Protein AF-A0A915Q0T0-F1 (afdb_monomer)

Organism: NCBI:txid48799

Nearest PDB structures (foldseek):
  3g2b-assembly1_A-2  TM=3.312E-01  e=8.475E+00  Xanthomonas campestris pv. campestris

Sequence (72 aa):
MFSQFGTEMSNFVTWKNRKCLFERDTRTLHQLLLSKTLTEKELIKLSYNCEVAEQTAEKELYRRLKDDNDAQ

Secondary structure (DSSP, 8-state):
-HHHHHHHHHHHHHHHTPPP-S---HHHHHHHHHSPPPPHHHHHHHHHHHS---SHHHHHHHHHHHHTTTT-

Solvent-accessible surface area (backbone atoms only — not comparable to full-atom values): 4557 Å² total; per-residue (Å²): 112,70,64,59,53,51,50,53,52,51,52,50,53,56,61,72,69,53,80,76,90,68,81,85,57,66,67,63,49,50,54,61,75,68,51,84,83,73,51,72,69,55,48,59,58,53,46,48,77,79,48,74,64,84,49,70,69,49,48,51,50,50,50,56,65,54,58,66,58,79,78,111

Mean predicted aligned error: 8.03 Å

Foldseek 3Di:
DVVVVVVVVVVVVVVVPDDDPDDDDPVVVVCVVPDDDDDPLRVLLVVCVVPPDPDPVSVVSNVVSVVVVVVD

Structure (mmCIF, N/CA/C/O backbone):
data_AF-A0A915Q0T0-F1
#
_entry.id   AF-A0A915Q0T0-F1
#
loop_
_atom_site.group_PDB
_atom_site.id
_atom_site.type_symbol
_atom_site.label_atom_id
_atom_site.label_alt_id
_atom_site.label_comp_id
_atom_site.label_asym_id
_atom_site.label_entity_id
_atom_site.label_seq_id
_atom_site.pdbx_PDB_ins_code
_atom_site.Cartn_x
_atom_site.Cartn_y
_atom_site.Cartn_z
_atom_site.occupancy
_atom_site.B_iso_or_equiv
_atom_site.auth_seq_id
_atom_site.auth_comp_id
_atom_site.auth_asym_id
_atom_site.auth_atom_id
_atom_site.pdbx_PDB_model_num
ATOM 1 N N . MET A 1 1 ? 7.210 22.090 24.840 1.00 60.97 1 MET A N 1
ATOM 2 C CA . MET A 1 1 ? 7.642 20.822 24.210 1.00 60.97 1 MET A CA 1
ATOM 3 C C . MET A 1 1 ? 6.842 19.634 24.750 1.00 60.97 1 MET A C 1
ATOM 5 O O . MET A 1 1 ? 6.141 19.013 23.968 1.00 60.97 1 MET A O 1
ATOM 9 N N . PHE A 1 2 ? 6.819 19.382 26.067 1.00 77.88 2 PHE A N 1
ATOM 10 C CA . PHE A 1 2 ? 5.999 18.301 26.656 1.00 77.88 2 PHE A CA 1
ATOM 11 C C . PHE A 1 2 ? 4.479 18.475 26.493 1.00 77.88 2 PHE A C 1
ATOM 13 O O . PHE A 1 2 ? 3.771 17.488 26.327 1.00 77.88 2 PHE A O 1
ATOM 20 N N . SER A 1 3 ? 3.973 19.713 26.486 1.00 87.81 3 SER A N 1
ATOM 21 C CA . SER A 1 3 ? 2.543 19.991 26.291 1.00 87.81 3 SER A CA 1
ATOM 22 C C . SER A 1 3 ? 2.039 19.597 24.901 1.00 87.81 3 SER A C 1
ATOM 24 O O . SER A 1 3 ? 0.989 18.981 24.795 1.00 87.81 3 SER A O 1
ATOM 26 N N . GLN A 1 4 ? 2.802 19.889 23.844 1.00 92.19 4 GLN A N 1
ATOM 27 C CA . GLN A 1 4 ? 2.453 19.514 22.468 1.00 92.19 4 GLN A CA 1
ATOM 28 C C . GLN A 1 4 ? 2.429 17.995 22.297 1.00 92.19 4 GLN A C 1
ATOM 30 O O . GLN A 1 4 ? 1.464 17.451 21.778 1.00 92.19 4 GLN A O 1
ATOM 35 N N . PHE A 1 5 ? 3.447 17.303 22.815 1.00 94.50 5 PHE A N 1
ATOM 36 C CA . PHE A 1 5 ? 3.468 15.842 22.818 1.00 94.50 5 PHE A CA 1
ATOM 37 C C . PHE A 1 5 ? 2.276 15.251 23.587 1.00 94.50 5 PHE A C 1
ATOM 39 O O . PHE A 1 5 ? 1.635 14.319 23.109 1.00 94.50 5 PHE A O 1
ATOM 46 N N . GLY A 1 6 ? 1.941 15.820 24.750 1.00 95.31 6 GLY A N 1
ATOM 47 C CA . GLY A 1 6 ? 0.769 15.417 25.527 1.00 95.31 6 GLY A CA 1
ATOM 48 C C . GLY A 1 6 ? -0.540 15.573 24.748 1.00 95.31 6 GLY A C 1
ATOM 49 O O . GLY A 1 6 ? -1.371 14.665 24.768 1.00 95.31 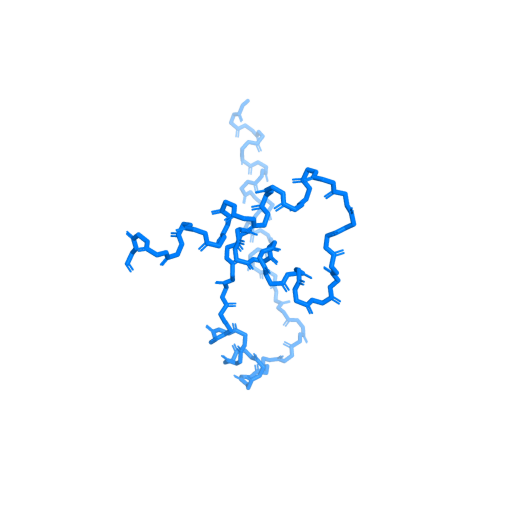6 GLY A O 1
ATOM 50 N N . THR A 1 7 ? -0.694 16.675 24.011 1.00 95.38 7 THR A N 1
ATOM 51 C CA . THR A 1 7 ? -1.847 16.904 23.130 1.00 95.38 7 THR A CA 1
ATOM 52 C C . THR A 1 7 ? -1.923 15.859 22.020 1.00 95.38 7 THR A C 1
ATOM 54 O O . THR A 1 7 ? -2.970 15.237 21.850 1.00 95.38 7 THR A O 1
ATOM 57 N N . GLU A 1 8 ? -0.823 15.592 21.311 1.00 96.44 8 GLU A N 1
ATOM 58 C CA . GLU A 1 8 ? -0.824 14.597 20.230 1.00 96.44 8 GLU A CA 1
ATOM 59 C C . GLU A 1 8 ? -1.083 13.177 20.740 1.00 96.44 8 GLU A C 1
ATOM 61 O O . GLU A 1 8 ? -1.829 12.411 20.127 1.00 96.44 8 GLU A O 1
ATOM 66 N N . MET A 1 9 ? -0.547 12.832 21.912 1.00 96.00 9 MET A N 1
ATOM 67 C CA . MET A 1 9 ? -0.809 11.539 22.535 1.00 96.00 9 MET A CA 1
ATOM 68 C C . MET A 1 9 ? -2.279 11.403 22.955 1.00 96.00 9 MET A C 1
ATOM 70 O O . MET A 1 9 ? -2.889 10.350 22.759 1.00 96.00 9 MET A O 1
ATOM 74 N N . SER A 1 10 ? -2.878 12.473 23.486 1.00 95.44 10 SER A N 1
ATOM 75 C CA . SER A 1 10 ? -4.305 12.509 23.824 1.00 95.44 10 SER A CA 1
ATOM 76 C C . SER A 1 10 ? -5.189 12.357 22.580 1.00 95.44 10 SER A C 1
ATOM 78 O O . SER A 1 10 ? -6.133 11.558 22.580 1.00 95.44 10 SER A O 1
ATOM 80 N N . ASN A 1 11 ? -4.833 13.038 21.487 1.00 96.31 11 ASN A N 1
ATOM 81 C CA . ASN A 1 11 ? -5.499 12.898 20.194 1.00 96.31 11 ASN A CA 1
ATOM 82 C C . ASN A 1 11 ? -5.417 11.453 19.690 1.00 96.31 11 ASN A C 1
ATOM 84 O O . ASN A 1 11 ? -6.440 10.857 19.349 1.00 96.31 11 ASN A O 1
ATOM 88 N N . PHE A 1 12 ? -4.226 10.852 19.706 1.00 96.38 12 PHE A N 1
ATOM 89 C CA . PHE A 1 12 ? -4.027 9.466 19.287 1.00 96.38 12 PHE A CA 1
ATOM 90 C C . PHE A 1 12 ? -4.893 8.485 20.090 1.00 96.38 12 PHE A C 1
ATOM 92 O O . PHE A 1 12 ? -5.578 7.644 19.506 1.00 96.38 12 PHE A O 1
ATOM 99 N N . VAL A 1 13 ? -4.917 8.610 21.422 1.00 96.62 13 VAL A N 1
ATOM 100 C CA . VAL A 1 13 ? -5.739 7.753 22.296 1.00 96.62 13 VAL A CA 1
ATOM 101 C C . VAL A 1 13 ? -7.228 7.918 21.991 1.00 96.62 13 VAL A C 1
ATOM 103 O O . VAL A 1 13 ? -7.956 6.925 21.923 1.00 96.62 13 VAL A O 1
ATOM 106 N N . THR A 1 14 ? -7.673 9.152 21.756 1.00 96.38 14 THR A N 1
ATOM 107 C CA . THR A 1 14 ? -9.063 9.452 21.391 1.00 96.38 14 THR A CA 1
ATOM 108 C C . THR A 1 14 ? -9.464 8.732 20.103 1.00 96.38 14 THR A C 1
ATOM 110 O O . THR A 1 14 ? -10.500 8.067 20.061 1.00 96.38 14 THR A O 1
ATOM 113 N N . TRP A 1 15 ? -8.622 8.790 19.068 1.00 96.00 15 TRP A N 1
ATOM 114 C CA . TRP A 1 15 ? -8.884 8.124 17.789 1.00 96.00 15 TRP A CA 1
ATOM 115 C C . TRP A 1 15 ? -8.789 6.603 17.870 1.00 96.00 15 TRP A C 1
ATOM 117 O O . TRP A 1 15 ? -9.633 5.910 17.305 1.00 96.00 15 TRP A O 1
ATOM 127 N N . LYS A 1 16 ? -7.818 6.075 18.621 1.00 95.00 16 LYS A N 1
ATOM 128 C CA . LYS A 1 16 ? -7.645 4.633 18.836 1.00 95.00 16 LYS A CA 1
ATOM 129 C C . LYS A 1 16 ? -8.867 3.989 19.494 1.00 95.00 16 LYS A C 1
ATOM 131 O O . LYS A 1 16 ? -9.218 2.862 19.157 1.00 95.00 16 LYS A O 1
ATOM 136 N N . ASN A 1 17 ? -9.504 4.692 20.429 1.00 95.31 17 ASN A N 1
ATOM 137 C CA . ASN A 1 17 ? -10.650 4.177 21.183 1.00 95.31 17 ASN A CA 1
ATOM 138 C C . ASN A 1 17 ? -11.996 4.406 20.482 1.00 95.31 17 ASN A C 1
ATOM 140 O O . ASN A 1 17 ? -13.041 3.996 20.995 1.00 95.31 17 ASN A O 1
ATOM 144 N N . ARG A 1 18 ? -12.004 5.064 19.319 1.00 95.62 18 ARG A N 1
ATOM 145 C CA . ARG A 1 18 ? -13.235 5.316 18.577 1.00 95.62 18 ARG A CA 1
ATOM 146 C C . ARG A 1 18 ? -13.797 3.997 18.041 1.0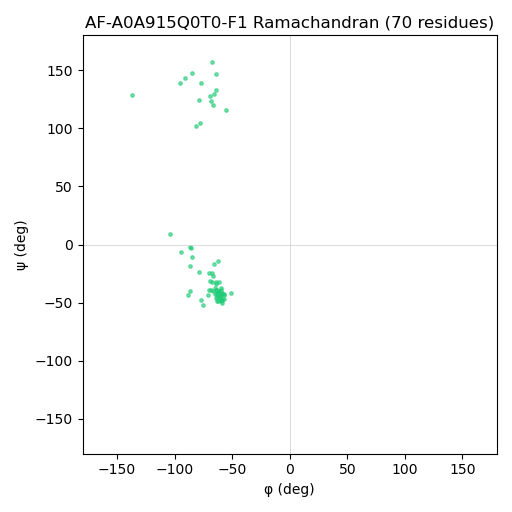0 95.62 18 ARG A C 1
ATOM 148 O O . ARG A 1 18 ? -13.133 3.273 17.304 1.00 95.62 18 ARG A O 1
ATOM 155 N N . LYS A 1 19 ? -15.050 3.691 18.385 1.00 94.81 19 LYS A N 1
ATOM 156 C CA . LYS A 1 19 ? -15.744 2.496 17.888 1.00 94.81 19 LYS A CA 1
ATOM 157 C C . LYS A 1 19 ? -15.957 2.598 16.373 1.00 94.81 19 LYS A C 1
ATOM 159 O O . LYS A 1 19 ? -16.504 3.591 15.891 1.00 94.81 19 LYS A O 1
ATOM 164 N N . CYS A 1 20 ? -15.569 1.557 15.637 1.00 90.38 20 CYS A N 1
ATOM 165 C CA . CYS A 1 20 ? -15.917 1.422 14.226 1.00 90.38 20 CYS A CA 1
ATOM 166 C C . CYS A 1 20 ? -17.423 1.147 14.095 1.00 90.38 20 CYS A C 1
ATOM 168 O O . CYS A 1 20 ? -17.944 0.246 14.753 1.00 90.38 20 CYS A O 1
ATOM 170 N N . LEU A 1 21 ? -18.119 1.937 13.274 1.00 95.50 21 LEU A N 1
ATOM 171 C CA . LEU A 1 21 ? -19.555 1.769 13.013 1.00 95.50 21 LEU A CA 1
ATOM 172 C C . LEU A 1 21 ? -19.842 0.742 11.910 1.00 95.50 21 LEU A C 1
ATOM 174 O O . LEU A 1 21 ? -20.992 0.361 11.721 1.00 95.50 21 LEU A O 1
ATOM 178 N N . PHE A 1 22 ? -18.810 0.309 11.189 1.00 93.12 22 PHE A N 1
ATOM 179 C CA . PHE A 1 22 ? -18.923 -0.671 10.120 1.00 93.12 22 PHE A CA 1
ATOM 180 C C . PHE A 1 22 ? -18.727 -2.081 10.664 1.00 93.12 22 PHE A C 1
ATOM 182 O O . PHE A 1 22 ? -17.892 -2.316 11.544 1.00 93.12 22 PHE A O 1
ATOM 189 N N . GLU A 1 23 ? -19.483 -3.025 10.114 1.00 94.38 23 GLU A N 1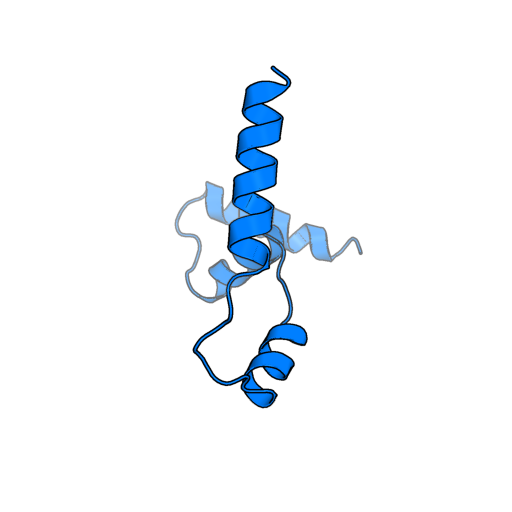
ATOM 190 C CA . GLU A 1 23 ? -19.293 -4.437 10.412 1.00 94.38 23 GLU A CA 1
ATOM 191 C C . GLU A 1 23 ? -17.926 -4.921 9.923 1.00 94.38 23 GLU A C 1
ATOM 193 O O . GLU A 1 23 ? -17.386 -4.464 8.913 1.00 94.38 23 GLU A O 1
ATOM 198 N N . ARG A 1 24 ? -17.350 -5.872 10.660 1.00 92.69 24 ARG A N 1
ATOM 199 C CA . ARG A 1 24 ? -16.066 -6.465 10.299 1.00 92.69 24 ARG A CA 1
ATOM 200 C C . ARG A 1 24 ? -16.277 -7.546 9.242 1.00 92.69 24 ARG A C 1
ATOM 202 O O . ARG A 1 24 ? -16.608 -8.678 9.584 1.00 92.69 24 ARG A O 1
ATOM 209 N N . ASP A 1 25 ? -15.996 -7.227 7.983 1.00 95.38 25 ASP A N 1
ATOM 210 C CA . ASP A 1 25 ? -15.941 -8.231 6.918 1.00 95.38 25 ASP A CA 1
ATOM 211 C C . ASP A 1 25 ? -14.620 -9.012 6.972 1.00 95.38 25 ASP A C 1
ATOM 213 O O . ASP A 1 25 ? -13.548 -8.532 6.596 1.00 95.38 25 ASP A O 1
ATOM 217 N N . THR A 1 26 ? -14.698 -10.247 7.459 1.00 95.50 26 THR A N 1
ATOM 218 C CA . THR A 1 26 ? -13.544 -11.135 7.621 1.00 95.50 26 THR A CA 1
ATOM 219 C C . THR A 1 26 ? -12.973 -11.632 6.297 1.00 95.50 26 THR A C 1
ATOM 221 O O . THR A 1 26 ? -11.786 -11.962 6.260 1.00 95.50 26 THR A O 1
ATOM 224 N N . ARG A 1 27 ? -13.770 -11.675 5.219 1.00 95.69 27 ARG A N 1
ATOM 225 C CA . ARG A 1 27 ? -13.310 -12.120 3.894 1.00 95.69 27 ARG A CA 1
ATOM 226 C C . ARG A 1 27 ? -12.456 -11.045 3.246 1.00 95.69 27 ARG A C 1
ATOM 228 O O . ARG A 1 27 ? -11.308 -11.310 2.895 1.00 95.69 27 ARG A O 1
ATOM 235 N N . THR A 1 28 ? -12.982 -9.823 3.188 1.00 94.56 28 THR A N 1
ATOM 236 C CA . THR A 1 28 ? -12.239 -8.661 2.688 1.00 94.56 28 THR A CA 1
ATOM 237 C C . THR A 1 28 ? -10.977 -8.430 3.518 1.00 94.56 28 THR A C 1
ATOM 239 O O . THR A 1 28 ? -9.901 -8.236 2.958 1.00 94.56 28 THR A O 1
ATOM 242 N N . LEU A 1 29 ? -11.060 -8.540 4.851 1.00 94.75 29 LEU A N 1
ATOM 243 C CA . LEU A 1 29 ? -9.884 -8.394 5.711 1.00 94.75 29 LEU A CA 1
ATOM 244 C C . LEU A 1 29 ? -8.805 -9.446 5.416 1.00 94.75 29 LEU A C 1
ATOM 246 O O . LEU A 1 29 ? -7.635 -9.090 5.322 1.00 94.75 29 LEU A O 1
ATOM 250 N N . HIS A 1 30 ? -9.174 -10.720 5.253 1.00 96.38 30 HIS A N 1
ATOM 251 C CA . HIS A 1 30 ? -8.209 -11.763 4.892 1.00 96.38 30 HIS A CA 1
ATOM 252 C C . HIS A 1 30 ? -7.536 -11.480 3.553 1.00 96.38 30 HIS A C 1
ATOM 254 O O . HIS A 1 30 ? -6.318 -11.598 3.451 1.00 96.38 30 HIS A O 1
ATOM 260 N N . GLN A 1 31 ? -8.306 -11.075 2.542 1.00 95.75 31 GLN A N 1
ATOM 261 C CA . GLN A 1 31 ? -7.751 -10.739 1.235 1.00 95.75 31 GLN A CA 1
ATOM 262 C C . GLN A 1 31 ? -6.745 -9.584 1.334 1.00 95.75 31 GLN A C 1
ATOM 264 O O . GLN A 1 31 ? -5.655 -9.670 0.771 1.00 95.75 31 GLN A O 1
AT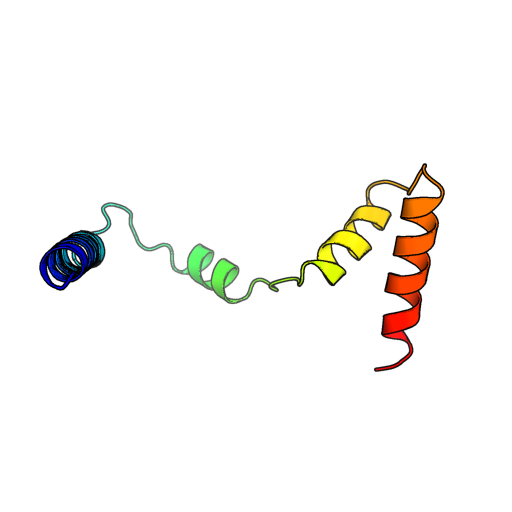OM 269 N N . LEU A 1 32 ? -7.077 -8.531 2.085 1.00 94.81 32 LEU A N 1
ATOM 270 C CA . LEU A 1 32 ? -6.180 -7.393 2.297 1.00 94.81 32 LEU A CA 1
ATOM 271 C C . LEU A 1 32 ? -4.902 -7.804 3.042 1.00 94.81 32 LEU A C 1
ATOM 273 O O . LEU A 1 32 ? -3.816 -7.397 2.647 1.00 94.81 32 LEU A O 1
ATOM 277 N N . LEU A 1 33 ? -5.011 -8.650 4.072 1.00 94.06 33 LEU A N 1
ATOM 278 C CA . LEU A 1 33 ? -3.859 -9.135 4.844 1.00 94.06 33 LEU A CA 1
ATOM 279 C C . LEU A 1 33 ? -2.919 -10.046 4.041 1.00 94.06 33 LEU A C 1
ATOM 281 O O . LEU A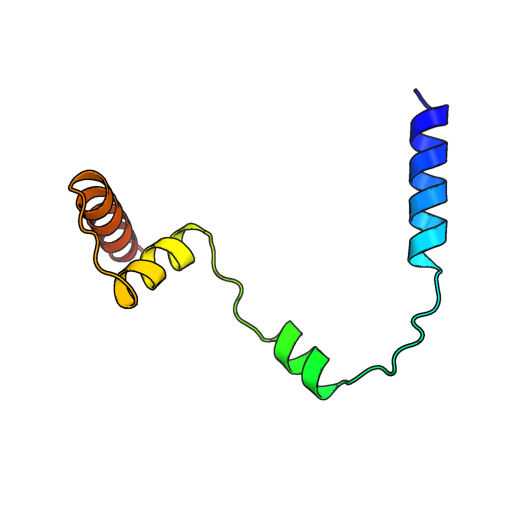 1 33 ? -1.737 -10.123 4.360 1.00 94.06 33 LEU A O 1
ATOM 285 N N . LEU A 1 34 ? -3.435 -10.739 3.024 1.00 95.00 34 LEU A N 1
ATOM 286 C CA . LEU A 1 34 ? -2.656 -11.624 2.150 1.00 95.00 34 LEU A CA 1
ATOM 287 C C . LEU A 1 34 ? -2.167 -10.936 0.870 1.00 95.00 34 LEU A C 1
ATOM 289 O O . LEU A 1 34 ? -1.425 -11.536 0.092 1.00 95.00 34 LEU A O 1
ATOM 293 N N . SER A 1 35 ? -2.591 -9.696 0.622 1.00 93.69 35 SER A N 1
ATOM 294 C CA . SER A 1 35 ? -2.190 -8.946 -0.565 1.00 93.69 35 SER A CA 1
ATOM 295 C C . SER A 1 35 ? -0.685 -8.679 -0.549 1.00 93.69 35 SER A C 1
ATOM 297 O O . SER A 1 35 ? -0.130 -8.243 0.460 1.00 93.69 35 SER A O 1
ATOM 299 N N . LYS A 1 36 ? -0.009 -8.924 -1.679 1.00 92.56 36 LYS A N 1
ATOM 300 C CA . LYS A 1 36 ? 1.421 -8.630 -1.812 1.00 92.56 36 LYS A CA 1
ATOM 301 C C . LYS A 1 36 ? 1.629 -7.115 -1.764 1.00 92.56 36 LYS A C 1
ATOM 303 O O . LYS A 1 36 ? 1.149 -6.398 -2.639 1.00 92.56 36 LYS A O 1
ATOM 308 N N . THR A 1 37 ? 2.403 -6.646 -0.793 1.00 92.12 37 THR A N 1
ATOM 309 C CA . THR A 1 37 ? 2.929 -5.279 -0.806 1.00 92.12 37 THR A CA 1
ATOM 310 C C . THR A 1 37 ? 4.115 -5.224 -1.755 1.00 92.12 37 THR A C 1
ATOM 312 O O . THR A 1 37 ? 5.064 -5.994 -1.614 1.00 92.12 37 THR A O 1
ATOM 315 N N . LEU A 1 38 ? 4.045 -4.328 -2.733 1.00 92.50 38 LEU A N 1
ATOM 316 C CA . LEU A 1 38 ? 5.120 -4.092 -3.685 1.00 92.50 38 LEU A CA 1
ATOM 317 C C . LEU A 1 38 ? 5.965 -2.916 -3.209 1.00 92.50 38 LEU A C 1
ATOM 319 O O . LEU A 1 38 ? 5.444 -1.909 -2.731 1.00 92.50 38 LEU A O 1
ATOM 323 N N . THR A 1 39 ? 7.274 -3.047 -3.354 1.00 92.62 39 THR A N 1
ATOM 324 C CA . THR A 1 39 ? 8.201 -1.930 -3.190 1.00 92.62 39 THR A CA 1
ATOM 325 C C . THR A 1 39 ? 8.003 -0.912 -4.312 1.00 92.62 39 THR A C 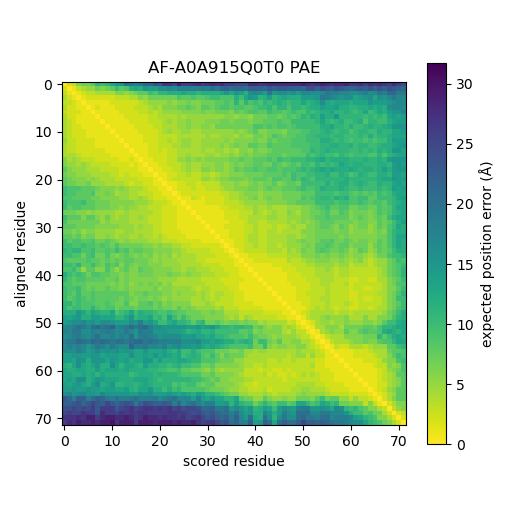1
ATOM 327 O O . THR A 1 39 ? 7.536 -1.246 -5.402 1.00 92.62 39 THR A O 1
ATOM 330 N N . GLU A 1 40 ? 8.410 0.334 -4.075 1.00 90.75 40 GLU A N 1
ATOM 331 C CA . GLU A 1 40 ? 8.396 1.390 -5.098 1.00 90.75 40 GLU A CA 1
ATOM 332 C C . GLU A 1 40 ? 9.097 0.939 -6.391 1.00 90.75 40 GLU A C 1
ATOM 334 O O . GLU A 1 40 ? 8.581 1.114 -7.492 1.00 90.75 40 GLU A O 1
ATOM 339 N N . LYS A 1 41 ? 10.228 0.244 -6.246 1.00 89.88 41 LYS A N 1
ATOM 340 C CA . LYS A 1 41 ? 10.995 -0.332 -7.349 1.00 89.88 41 LYS A CA 1
ATOM 341 C C . LYS A 1 41 ? 10.193 -1.346 -8.173 1.00 89.88 41 LYS A C 1
ATOM 343 O O . LYS A 1 41 ? 10.204 -1.293 -9.403 1.00 89.88 41 LYS A O 1
ATOM 348 N N . GLU A 1 42 ? 9.509 -2.276 -7.506 1.00 90.75 42 GLU A N 1
ATOM 349 C CA . GLU A 1 42 ? 8.655 -3.268 -8.169 1.00 90.75 42 GLU A CA 1
ATOM 350 C C . GLU A 1 42 ? 7.473 -2.603 -8.880 1.00 90.75 42 GLU A C 1
ATOM 352 O O . GLU A 1 42 ? 7.134 -3.006 -9.991 1.00 90.75 42 GLU A O 1
ATOM 357 N N . LEU A 1 43 ? 6.876 -1.570 -8.276 1.00 91.31 43 LEU A N 1
ATOM 358 C CA . LEU A 1 43 ? 5.774 -0.815 -8.875 1.00 91.31 43 LEU A CA 1
ATOM 359 C C . LEU A 1 43 ? 6.203 -0.106 -10.162 1.00 91.31 43 LEU A C 1
ATOM 361 O O . LEU A 1 43 ? 5.542 -0.274 -11.184 1.00 91.31 43 LEU A O 1
ATOM 365 N N . ILE A 1 44 ? 7.330 0.614 -10.139 1.00 90.00 44 ILE A N 1
ATOM 366 C CA . ILE A 1 44 ? 7.873 1.297 -11.327 1.00 90.00 44 ILE A CA 1
ATOM 367 C C . ILE A 1 44 ? 8.207 0.281 -12.423 1.00 90.00 44 ILE A C 1
ATOM 369 O O . ILE A 1 44 ? 7.945 0.497 -13.601 1.00 90.00 44 ILE A O 1
ATOM 373 N N . LYS A 1 45 ? 8.764 -0.875 -12.058 1.00 88.00 45 LYS A N 1
ATOM 374 C CA . LYS A 1 45 ? 9.040 -1.929 -13.037 1.00 88.00 45 LYS A CA 1
ATOM 375 C C . LYS A 1 45 ? 7.758 -2.456 -13.683 1.00 88.00 45 LYS A C 1
ATOM 377 O O . LYS A 1 45 ? 7.725 -2.652 -14.895 1.00 88.00 45 LYS A O 1
ATOM 382 N N . LEU A 1 46 ? 6.724 -2.708 -12.881 1.00 89.56 46 LEU A N 1
ATOM 383 C CA . LEU A 1 46 ? 5.442 -3.221 -13.363 1.00 89.56 46 LEU A CA 1
ATOM 384 C C . LEU A 1 46 ? 4.680 -2.193 -14.200 1.00 89.56 46 LEU A C 1
ATOM 386 O O . LEU A 1 46 ? 3.996 -2.600 -15.137 1.00 89.56 46 LEU A O 1
ATOM 390 N N . SER A 1 47 ? 4.819 -0.892 -13.926 1.00 91.38 47 SER A N 1
ATOM 391 C CA . SER A 1 47 ? 4.150 0.142 -14.722 1.00 91.38 47 SER A CA 1
ATOM 392 C C . SER A 1 47 ? 4.598 0.123 -16.183 1.00 91.38 47 SER A C 1
ATOM 394 O O . SER A 1 47 ? 3.767 0.331 -17.063 1.00 91.38 47 SER A O 1
ATOM 396 N N . TYR A 1 48 ? 5.857 -0.243 -16.463 1.00 89.50 48 TYR A N 1
ATOM 397 C CA . TYR A 1 48 ? 6.356 -0.387 -17.836 1.00 89.50 48 TYR A CA 1
ATOM 398 C C . TYR A 1 48 ? 5.703 -1.522 -18.643 1.00 89.50 48 TYR A C 1
ATOM 400 O O . TYR A 1 48 ? 5.811 -1.540 -19.868 1.00 89.50 48 TYR A O 1
ATOM 408 N N . ASN A 1 49 ? 5.021 -2.470 -17.986 1.00 86.88 49 ASN A N 1
ATOM 409 C CA . ASN A 1 49 ? 4.208 -3.474 -18.680 1.00 86.88 49 ASN A CA 1
ATOM 410 C C . ASN A 1 49 ? 2.850 -2.911 -19.130 1.00 86.88 49 ASN A C 1
ATOM 412 O O . ASN A 1 49 ? 2.239 -3.465 -20.041 1.00 86.88 49 ASN A O 1
ATOM 416 N N . CYS A 1 50 ? 2.365 -1.853 -18.475 1.00 88.00 50 CYS A N 1
ATOM 417 C CA . CYS A 1 50 ? 1.102 -1.194 -18.801 1.00 88.00 50 CYS A CA 1
ATOM 418 C C . CYS A 1 50 ? 1.306 -0.096 -19.851 1.00 88.00 50 CYS A C 1
ATOM 420 O O . CYS A 1 50 ? 0.524 0.004 -20.792 1.00 88.00 50 CYS A O 1
ATOM 422 N N . GLU A 1 51 ? 2.364 0.701 -19.698 1.00 87.94 51 GLU A N 1
ATOM 423 C CA . GLU A 1 51 ? 2.697 1.827 -20.571 1.00 87.94 51 GLU A CA 1
ATOM 424 C C . GLU A 1 51 ? 4.200 1.825 -20.861 1.00 87.94 51 GLU A C 1
ATOM 426 O O . GLU A 1 51 ? 5.028 1.737 -19.955 1.00 87.94 51 GLU A O 1
ATOM 431 N N . VAL A 1 52 ? 4.577 1.893 -22.138 1.00 81.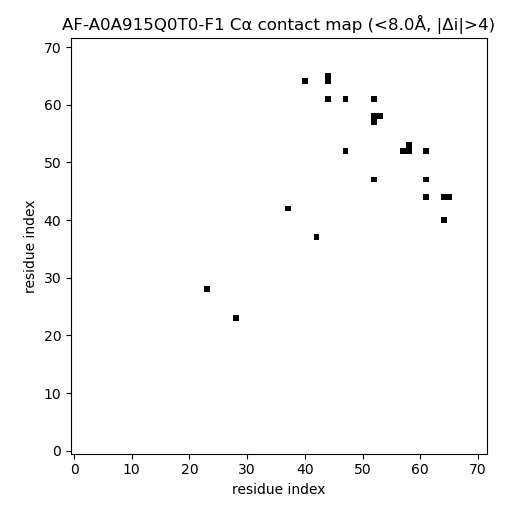56 52 VAL A N 1
ATOM 432 C CA . VAL A 1 52 ? 5.987 1.811 -22.536 1.00 81.56 52 VAL A CA 1
ATOM 433 C C . VAL A 1 52 ? 6.680 3.145 -22.272 1.00 81.56 52 VAL A C 1
ATOM 435 O O . VAL A 1 52 ? 6.140 4.200 -22.581 1.00 81.56 52 VAL A O 1
ATOM 438 N N . ALA A 1 53 ? 7.914 3.090 -21.769 1.00 81.19 53 ALA A N 1
ATOM 439 C CA . ALA A 1 53 ? 8.781 4.257 -21.645 1.00 81.19 53 ALA A CA 1
ATOM 440 C C . ALA A 1 53 ? 8.962 4.953 -23.003 1.00 81.19 53 ALA A C 1
ATOM 442 O O . ALA A 1 53 ? 9.573 4.389 -23.919 1.00 81.19 53 ALA A O 1
ATOM 443 N N . GLU A 1 54 ? 8.488 6.187 -23.131 1.00 78.88 54 GLU A N 1
ATOM 444 C CA . GLU A 1 54 ? 8.678 6.975 -24.349 1.00 78.88 54 GLU A CA 1
ATOM 445 C C . GLU A 1 54 ? 10.017 7.715 -24.296 1.00 78.88 54 GLU A C 1
ATOM 4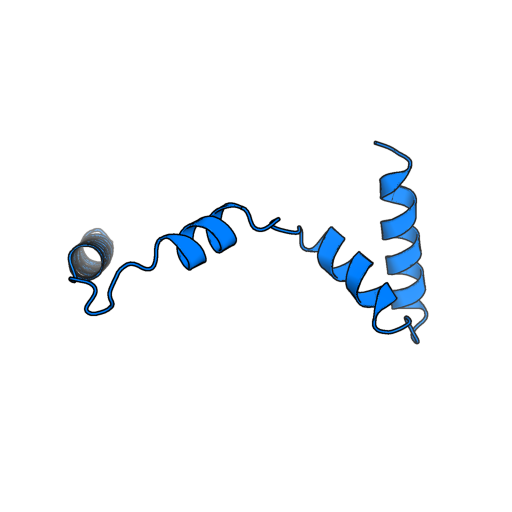47 O O . GLU A 1 54 ? 10.770 7.737 -25.279 1.00 78.88 54 GLU A O 1
ATOM 452 N N . GLN A 1 55 ? 10.366 8.237 -23.116 1.00 84.19 55 GLN A N 1
ATOM 453 C CA . GLN A 1 55 ? 11.543 9.073 -22.917 1.00 84.19 55 GLN A CA 1
ATOM 454 C C . GLN A 1 55 ? 12.812 8.245 -22.679 1.00 84.19 55 GLN A C 1
ATOM 456 O O . GLN A 1 55 ? 12.802 7.179 -22.060 1.00 84.19 55 GLN A O 1
ATOM 461 N N . THR A 1 56 ? 13.956 8.758 -23.135 1.00 83.00 56 THR A N 1
ATOM 462 C CA . THR A 1 56 ? 15.255 8.075 -22.998 1.00 83.00 56 THR A CA 1
ATOM 463 C C . THR A 1 56 ? 15.627 7.806 -21.537 1.00 83.00 56 THR A C 1
ATOM 465 O O . THR A 1 56 ? 16.103 6.716 -21.224 1.00 83.00 56 THR A O 1
ATOM 468 N N . ALA A 1 57 ? 15.348 8.750 -20.633 1.00 85.25 57 ALA A N 1
ATOM 469 C CA . ALA A 1 57 ? 15.624 8.599 -19.204 1.00 85.25 57 ALA A CA 1
ATOM 470 C C . ALA A 1 57 ? 14.814 7.452 -18.566 1.00 85.25 57 ALA A C 1
ATOM 472 O O . ALA A 1 57 ? 15.342 6.675 -17.773 1.00 85.25 57 ALA A O 1
ATOM 473 N N . GLU A 1 58 ? 13.552 7.290 -18.966 1.00 84.06 58 GLU A N 1
ATOM 474 C CA . GLU A 1 58 ? 12.679 6.207 -18.500 1.00 84.06 58 GLU A CA 1
ATOM 475 C C . GLU A 1 58 ? 13.153 4.845 -19.025 1.00 84.06 58 GLU A C 1
ATOM 477 O O . GLU A 1 58 ? 13.177 3.860 -18.289 1.00 84.06 58 GLU A O 1
ATOM 482 N N . LYS A 1 59 ? 13.621 4.788 -20.280 1.00 84.38 59 LYS A N 1
ATOM 483 C CA . LYS A 1 59 ? 14.219 3.573 -20.862 1.00 84.38 59 LYS A CA 1
ATOM 484 C C . LYS A 1 59 ? 15.511 3.161 -20.153 1.00 84.38 59 LYS A C 1
ATOM 486 O O . LYS A 1 59 ? 15.823 1.972 -20.064 1.00 84.38 59 LYS A O 1
ATOM 491 N N . GLU A 1 60 ? 16.301 4.122 -19.679 1.00 86.31 60 GLU A N 1
ATOM 492 C CA . GLU A 1 60 ? 17.494 3.856 -18.869 1.00 86.31 60 GLU A CA 1
ATOM 493 C C . GLU A 1 60 ? 17.140 3.358 -17.471 1.00 86.31 60 GLU A C 1
ATOM 495 O O . GLU A 1 60 ? 17.737 2.385 -17.009 1.00 86.31 60 GLU A O 1
ATOM 500 N N . LEU A 1 61 ? 16.145 3.972 -16.827 1.00 86.50 61 LEU A N 1
ATOM 501 C CA . LEU A 1 61 ? 15.638 3.516 -15.538 1.00 86.50 61 LEU A CA 1
ATOM 502 C C . LEU A 1 61 ? 15.118 2.076 -15.635 1.00 86.50 61 LEU A C 1
ATOM 504 O O . LEU A 1 61 ? 15.532 1.230 -14.847 1.00 86.50 61 LEU A O 1
ATOM 508 N N . TYR A 1 62 ? 14.299 1.764 -16.643 1.00 85.06 62 TYR A N 1
ATOM 509 C CA . TYR A 1 62 ? 13.790 0.409 -16.859 1.00 85.06 62 TYR A CA 1
ATOM 510 C C . TYR A 1 62 ? 14.905 -0.632 -17.025 1.00 85.06 62 TYR A C 1
ATOM 512 O O . TYR A 1 62 ? 14.829 -1.703 -16.425 1.00 85.06 62 TYR A O 1
ATOM 520 N N . ARG A 1 63 ? 15.961 -0.317 -17.790 1.00 85.19 63 ARG A N 1
ATOM 521 C CA . ARG A 1 63 ? 17.120 -1.214 -17.944 1.00 85.19 63 ARG A CA 1
ATOM 522 C C . ARG A 1 63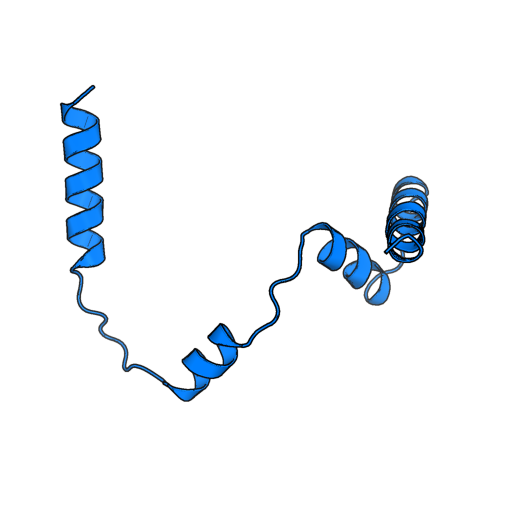 ? 17.778 -1.522 -16.600 1.00 85.19 63 ARG A C 1
ATOM 524 O O . ARG A 1 63 ? 17.885 -2.689 -16.248 1.00 85.19 63 ARG A O 1
ATOM 531 N N . ARG A 1 64 ? 18.088 -0.498 -15.798 1.00 86.50 64 ARG A N 1
ATOM 532 C CA . ARG A 1 64 ? 18.671 -0.682 -14.453 1.00 86.50 64 ARG A CA 1
ATOM 533 C C . ARG A 1 64 ? 17.780 -1.549 -13.554 1.00 86.50 64 ARG A C 1
ATOM 535 O O . ARG A 1 64 ? 18.257 -2.460 -12.888 1.00 86.50 64 ARG A O 1
ATOM 542 N N . LEU A 1 65 ? 16.469 -1.301 -13.577 1.00 85.69 65 LEU A N 1
ATOM 543 C CA . LEU A 1 65 ? 15.480 -2.058 -12.800 1.00 85.69 65 LEU A CA 1
ATOM 544 C C . LEU A 1 65 ? 15.316 -3.517 -13.255 1.00 85.69 65 LEU A C 1
ATOM 546 O O . LEU A 1 65 ? 14.852 -4.366 -12.484 1.00 85.69 65 LEU A O 1
ATOM 550 N N . LYS A 1 66 ? 15.633 -3.810 -14.517 1.00 81.56 66 LYS A N 1
ATOM 551 C CA . LYS A 1 66 ? 15.638 -5.168 -15.052 1.00 81.56 66 LYS A CA 1
ATOM 552 C C . LYS A 1 66 ? 16.891 -5.919 -14.605 1.00 81.56 66 LYS A C 1
ATOM 554 O O . LYS A 1 66 ? 16.737 -7.019 -14.084 1.00 81.56 66 LYS A O 1
ATOM 559 N N . ASP A 1 67 ? 18.056 -5.292 -14.738 1.00 78.50 67 ASP A N 1
ATOM 560 C CA . ASP A 1 67 ? 19.366 -5.896 -14.460 1.00 78.50 67 ASP A CA 1
ATOM 561 C C . ASP A 1 67 ? 19.567 -6.202 -12.962 1.00 78.50 67 ASP A C 1
ATOM 563 O O . ASP A 1 67 ? 20.162 -7.213 -12.603 1.00 78.50 67 ASP A O 1
ATOM 567 N N . ASP A 1 68 ? 18.983 -5.396 -12.068 1.00 69.19 68 ASP A N 1
ATOM 568 C CA . ASP A 1 68 ? 19.035 -5.632 -10.616 1.00 69.19 68 ASP A CA 1
ATOM 569 C C . ASP A 1 68 ? 18.369 -6.948 -10.157 1.00 69.19 68 ASP A C 1
ATOM 571 O O . ASP A 1 68 ? 18.534 -7.352 -9.008 1.00 69.19 68 ASP A O 1
ATOM 575 N N . ASN A 1 69 ? 17.579 -7.597 -11.016 1.00 56.78 69 ASN A N 1
ATOM 576 C CA . ASN A 1 69 ? 16.909 -8.863 -10.707 1.00 56.78 69 ASN A CA 1
ATOM 577 C C . ASN A 1 69 ? 17.792 -10.087 -11.000 1.00 56.78 69 ASN A C 1
ATOM 579 O O . ASN A 1 69 ? 17.499 -11.161 -10.489 1.00 56.78 69 ASN A O 1
ATOM 583 N N . ASP A 1 70 ? 18.839 -9.932 -11.817 1.00 53.75 70 ASP A N 1
ATOM 584 C CA . ASP A 1 70 ? 19.742 -11.026 -12.208 1.00 53.75 70 ASP A CA 1
ATOM 585 C C . ASP A 1 70 ? 20.881 -11.234 -11.187 1.00 53.75 70 ASP A C 1
ATOM 587 O O . ASP A 1 70 ? 21.698 -12.144 -11.326 1.00 53.75 70 ASP A O 1
ATOM 591 N N . ALA A 1 71 ? 20.940 -10.387 -10.154 1.00 47.25 71 ALA A N 1
ATOM 592 C CA . ALA A 1 71 ? 21.958 -10.398 -9.105 1.00 47.25 71 ALA A CA 1
ATOM 593 C C . ALA A 1 71 ? 21.469 -10.976 -7.759 1.00 47.25 71 ALA A C 1
ATOM 595 O O . ALA A 1 71 ? 22.194 -10.869 -6.766 1.00 47.25 71 ALA A O 1
ATOM 596 N N . GLN A 1 72 ? 20.266 -11.565 -7.705 1.00 41.28 72 GLN A N 1
ATOM 597 C CA . GLN A 1 72 ? 19.664 -12.108 -6.481 1.00 41.28 72 GLN A CA 1
ATOM 598 C C . GLN A 1 72 ? 19.241 -13.570 -6.619 1.00 41.28 72 GLN A C 1
ATOM 600 O O . GLN A 1 72 ? 18.659 -13.929 -7.665 1.00 41.28 72 GLN A O 1
#

Radius of gyration: 21.6 Å; Cα contacts (8 Å, |Δi|>4): 12; chains: 1; bounding box: 42×33×51 Å

pLDDT: mean 87.72, std 11.38, range [41.28, 96.62]